Protein AF-A0A349XSZ1-F1 (afdb_monomer_lite)

Sequence (37 aa):
GSHVSWCQN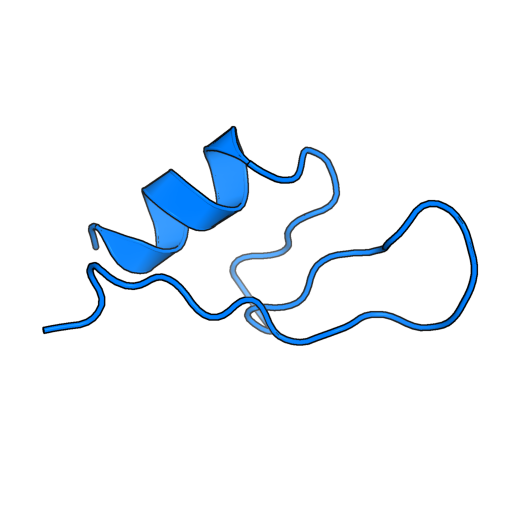RWRSYRAYDNTYQPNSGPRRICVSPYSR

Radius of gyration: 9.3 Å; chains: 1; bounding box: 21×17×26 Å

Foldseek 3Di:
DVQQVVLVVVAVQADPVQQWGDDPDDDIDHRDDPPPD

pLDDT: mean 86.94, std 7.6, range [60.38, 93.62]

Structure (mmCIF, N/CA/C/O backbone):
data_AF-A0A349XSZ1-F1
#
_entry.id   AF-A0A349XSZ1-F1
#
loop_
_atom_site.group_PDB
_atom_site.id
_atom_site.type_symbol
_atom_site.label_atom_id
_atom_site.label_alt_id
_atom_site.label_comp_id
_at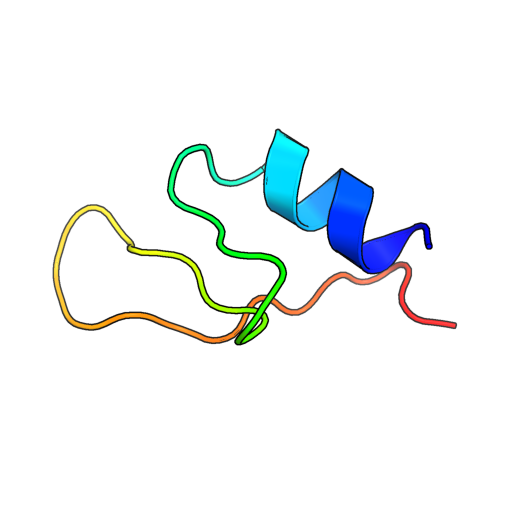om_site.label_asym_id
_atom_site.label_entity_id
_atom_site.label_seq_id
_atom_site.pdbx_PDB_ins_code
_atom_site.Cartn_x
_atom_site.Cartn_y
_atom_site.Cartn_z
_atom_site.occupancy
_atom_site.B_iso_or_equiv
_atom_site.auth_seq_id
_atom_site.auth_comp_id
_atom_site.auth_asym_id
_atom_site.auth_atom_id
_atom_site.pdbx_PDB_model_num
ATOM 1 N N . GLY A 1 1 ? 5.345 -2.704 -12.513 1.00 65.44 1 GLY A N 1
ATOM 2 C CA . GLY A 1 1 ? 5.261 -2.833 -11.039 1.00 65.44 1 GLY A CA 1
ATOM 3 C C . GLY A 1 1 ? 4.831 -1.561 -10.313 1.00 65.44 1 GLY A C 1
ATOM 4 O O . GLY A 1 1 ? 4.738 -1.583 -9.096 1.00 65.44 1 GLY A O 1
ATOM 5 N N . SER A 1 2 ? 4.524 -0.473 -11.023 1.00 81.62 2 SER A N 1
ATOM 6 C CA . SER A 1 2 ? 4.234 0.852 -10.453 1.00 81.62 2 SER A CA 1
ATOM 7 C C . SER A 1 2 ? 2.931 0.901 -9.643 1.00 81.62 2 SER A C 1
ATOM 9 O O . SER A 1 2 ? 2.851 1.595 -8.633 1.00 81.62 2 SER A O 1
ATOM 11 N N . HIS A 1 3 ? 1.933 0.104 -10.046 1.00 88.06 3 HIS A N 1
ATOM 12 C CA . HIS A 1 3 ? 0.658 -0.052 -9.338 1.00 88.06 3 HIS A CA 1
ATOM 13 C C . HIS A 1 3 ? 0.836 -0.589 -7.912 1.00 88.06 3 HIS A C 1
ATOM 15 O O . HIS A 1 3 ? 0.364 0.019 -6.955 1.00 88.06 3 HIS A O 1
ATOM 21 N N . VAL A 1 4 ? 1.561 -1.703 -7.767 1.00 86.88 4 V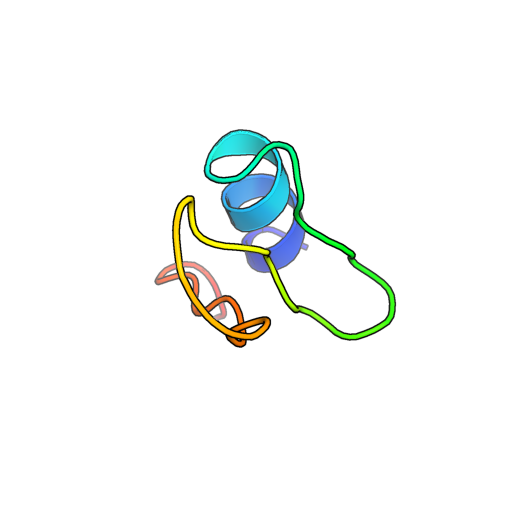AL A N 1
ATOM 22 C CA . VAL A 1 4 ? 1.766 -2.391 -6.482 1.00 86.88 4 VAL A CA 1
ATOM 23 C C . VAL A 1 4 ? 2.508 -1.484 -5.502 1.00 86.88 4 VAL A C 1
ATOM 25 O O . VAL A 1 4 ? 2.060 -1.316 -4.370 1.00 86.88 4 VAL A O 1
ATOM 28 N N . SER A 1 5 ? 3.586 -0.833 -5.947 1.00 89.94 5 SER A N 1
ATOM 29 C CA . SER A 1 5 ? 4.368 0.091 -5.116 1.00 89.94 5 SER A CA 1
ATOM 30 C C . SER A 1 5 ? 3.554 1.310 -4.675 1.00 89.94 5 SER A C 1
ATOM 32 O O . SER A 1 5 ? 3.651 1.742 -3.527 1.00 89.94 5 SER A O 1
ATOM 34 N N . TRP A 1 6 ? 2.706 1.854 -5.557 1.00 90.81 6 TRP A N 1
ATOM 35 C CA . TRP A 1 6 ? 1.805 2.953 -5.207 1.00 90.81 6 TRP A CA 1
ATOM 36 C C . TRP A 1 6 ? 0.768 2.521 -4.166 1.00 90.81 6 TRP A C 1
ATOM 38 O O . TRP A 1 6 ? 0.561 3.218 -3.174 1.00 90.81 6 TRP A O 1
ATOM 48 N N . CYS A 1 7 ? 0.158 1.350 -4.354 1.00 91.88 7 CYS A N 1
ATOM 49 C CA . CYS A 1 7 ? -0.819 0.802 -3.420 1.00 91.88 7 CYS A CA 1
ATOM 50 C C . CYS A 1 7 ? -0.210 0.502 -2.044 1.00 91.88 7 CYS A C 1
ATOM 52 O O . CYS A 1 7 ? -0.824 0.841 -1.034 1.00 91.88 7 CYS A O 1
ATOM 54 N N . GLN A 1 8 ? 1.001 -0.062 -1.999 1.00 90.31 8 GLN A N 1
ATOM 55 C CA . GLN A 1 8 ? 1.744 -0.313 -0.758 1.00 90.31 8 GLN A CA 1
ATOM 56 C C . GLN A 1 8 ? 2.079 0.982 -0.012 1.00 90.31 8 GLN A C 1
ATOM 58 O O . GLN A 1 8 ? 1.886 1.058 1.200 1.00 90.31 8 GLN A O 1
ATOM 63 N N . ASN A 1 9 ? 2.521 2.021 -0.727 1.00 90.62 9 ASN A N 1
ATOM 64 C CA . ASN A 1 9 ? 2.808 3.323 -0.119 1.00 90.62 9 ASN A CA 1
ATOM 65 C C . ASN A 1 9 ? 1.541 4.054 0.342 1.00 90.62 9 ASN A C 1
ATOM 67 O O . ASN A 1 9 ? 1.567 4.768 1.343 1.00 90.62 9 ASN A O 1
ATOM 71 N N . ARG A 1 10 ? 0.423 3.895 -0.375 1.00 89.31 10 ARG A N 1
ATOM 72 C CA . ARG A 1 10 ? -0.846 4.555 -0.044 1.00 89.31 10 ARG A CA 1
ATOM 73 C C . ARG A 1 10 ? -1.560 3.885 1.127 1.00 89.31 10 ARG A C 1
ATOM 75 O O . ARG A 1 10 ? -2.147 4.579 1.955 1.00 89.31 10 ARG A O 1
ATOM 82 N N . TRP A 1 11 ? -1.522 2.556 1.190 1.00 90.06 11 TRP A N 1
ATOM 83 C CA . TRP A 1 11 ? -2.263 1.760 2.160 1.00 90.06 11 TRP A CA 1
ATOM 84 C C . TRP A 1 11 ? -1.336 0.769 2.865 1.00 90.06 11 TRP A C 1
ATOM 86 O O . TRP A 1 11 ? -0.978 -0.267 2.313 1.00 90.06 11 TRP A O 1
ATOM 96 N N . ARG A 1 12 ? -1.031 1.027 4.143 1.00 87.44 12 ARG A N 1
ATOM 97 C CA . ARG A 1 12 ? -0.212 0.127 4.981 1.00 87.44 12 ARG A CA 1
ATOM 98 C C . ARG A 1 12 ? -0.766 -1.299 5.081 1.00 87.44 12 ARG A C 1
ATOM 100 O O . ARG A 1 12 ? -0.008 -2.241 5.263 1.00 87.44 12 ARG A O 1
ATOM 107 N N . SER A 1 13 ? -2.084 -1.457 4.968 1.00 90.38 13 SER A N 1
ATOM 108 C CA . SER A 1 13 ? -2.783 -2.749 5.039 1.00 90.38 13 SER A CA 1
ATOM 109 C C . SER A 1 13 ? -2.963 -3.426 3.674 1.00 90.38 13 SER A C 1
ATOM 111 O O . SER A 1 13 ? -3.757 -4.369 3.562 1.00 90.38 13 SER A O 1
ATOM 113 N N . TYR A 1 14 ? -2.298 -2.918 2.634 1.00 92.88 14 TYR A N 1
ATOM 114 C CA . TYR A 1 14 ? -2.349 -3.478 1.292 1.00 92.88 14 TYR A CA 1
ATOM 115 C C . TYR A 1 14 ? -1.667 -4.844 1.218 1.00 92.88 14 TYR A C 1
ATOM 117 O O . TYR A 1 14 ? -0.610 -5.074 1.804 1.00 92.88 14 TYR A O 1
ATOM 125 N N . ARG A 1 15 ? -2.269 -5.743 0.447 1.00 91.31 15 ARG A N 1
ATOM 126 C CA . ARG A 1 15 ? -1.766 -7.076 0.145 1.00 91.31 15 ARG A CA 1
ATOM 127 C C . ARG A 1 15 ? -1.540 -7.191 -1.355 1.00 91.31 15 ARG A C 1
ATOM 129 O O . ARG A 1 15 ? -2.466 -7.038 -2.145 1.00 91.31 15 ARG A O 1
ATOM 136 N N . ALA A 1 16 ? -0.300 -7.489 -1.738 1.00 88.12 16 ALA A N 1
ATOM 137 C CA . ALA A 1 16 ? 0.070 -7.677 -3.140 1.00 88.12 16 ALA A CA 1
ATOM 138 C C . ALA A 1 16 ? -0.473 -8.989 -3.733 1.00 88.12 16 ALA A C 1
ATOM 140 O O . ALA A 1 16 ? -0.676 -9.057 -4.937 1.00 88.12 16 ALA A O 1
ATOM 141 N N . TYR A 1 17 ? -0.733 -10.001 -2.894 1.00 86.56 17 TYR A N 1
ATOM 142 C CA . TYR A 1 17 ? -1.257 -11.307 -3.311 1.00 86.56 17 TYR A CA 1
ATOM 143 C C . TYR A 1 17 ? -2.633 -11.203 -3.987 1.00 86.56 17 TYR A C 1
ATOM 145 O O . TYR A 1 17 ? -2.833 -11.719 -5.078 1.00 86.56 17 TYR A O 1
ATOM 153 N N . ASP A 1 18 ? -3.567 -10.501 -3.349 1.00 88.94 18 ASP A N 1
ATOM 154 C CA . ASP A 1 18 ? -4.959 -10.349 -3.781 1.00 88.94 18 ASP A CA 1
ATOM 155 C C . ASP A 1 18 ? -5.273 -8.927 -4.284 1.00 88.94 18 ASP A C 1
ATOM 157 O O . ASP A 1 18 ? -6.415 -8.604 -4.597 1.00 88.94 18 ASP A O 1
ATOM 161 N N . ASN A 1 19 ? -4.256 -8.062 -4.382 1.00 89.75 19 ASN A N 1
ATOM 162 C CA . ASN A 1 19 ? -4.370 -6.655 -4.771 1.00 89.75 19 ASN A CA 1
ATOM 163 C C . ASN A 1 19 ? -5.439 -5.883 -3.966 1.00 89.75 19 ASN A C 1
ATOM 165 O O . ASN A 1 19 ? -6.094 -4.973 -4.483 1.00 89.75 19 ASN A O 1
ATOM 169 N N . THR A 1 20 ? -5.627 -6.225 -2.688 1.00 93.06 20 THR A N 1
ATOM 170 C CA . THR A 1 20 ? -6.623 -5.584 -1.820 1.00 93.06 20 THR A CA 1
ATOM 171 C C . THR A 1 20 ? -5.983 -4.805 -0.681 1.00 93.06 20 THR A C 1
ATOM 173 O O . THR A 1 20 ? -4.874 -5.093 -0.240 1.00 93.06 20 THR A O 1
ATOM 176 N N . TYR A 1 21 ? -6.688 -3.805 -0.167 1.00 92.81 21 TYR A N 1
ATOM 177 C CA . TYR A 1 21 ? -6.337 -3.093 1.054 1.00 92.81 21 TYR A CA 1
ATOM 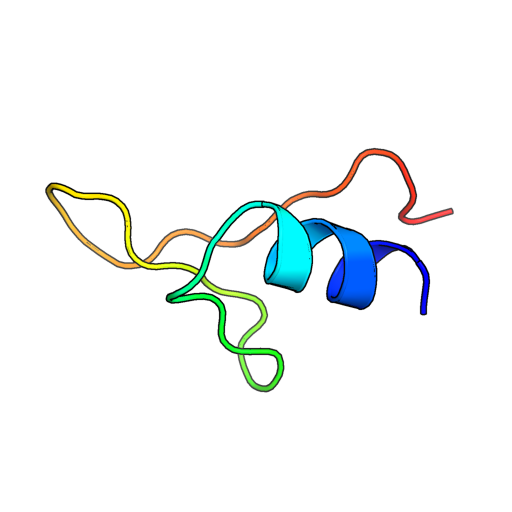178 C C . TYR A 1 21 ? -7.529 -3.062 2.011 1.00 92.81 21 TYR A C 1
ATOM 180 O O . TYR A 1 21 ? -8.684 -3.139 1.592 1.00 92.81 21 TYR A O 1
ATOM 188 N N . GLN A 1 22 ? -7.249 -2.954 3.309 1.00 92.50 22 GLN A N 1
ATOM 189 C CA . GLN A 1 22 ? -8.278 -2.767 4.330 1.00 92.50 22 GLN A CA 1
ATOM 190 C C . GLN A 1 22 ? -8.463 -1.262 4.598 1.00 92.50 22 GLN A C 1
ATOM 192 O O . GLN A 1 22 ? -7.503 -0.616 5.022 1.00 92.50 22 GLN A O 1
ATOM 197 N N . PRO A 1 23 ? -9.649 -0.684 4.352 1.00 87.81 23 PRO A N 1
ATOM 198 C CA . PRO A 1 23 ? -9.982 0.648 4.843 1.00 87.81 23 PRO A CA 1
ATOM 199 C C . PRO A 1 23 ? -10.252 0.624 6.356 1.00 87.81 23 PRO A C 1
ATOM 201 O O . PRO A 1 23 ? -10.533 -0.428 6.924 1.00 87.81 23 PRO A O 1
ATOM 204 N N . ASN A 1 24 ? -10.202 1.794 7.003 1.00 85.56 24 ASN A N 1
ATOM 205 C CA . ASN A 1 24 ? -10.406 1.928 8.456 1.00 85.56 24 ASN A CA 1
ATOM 206 C C . ASN A 1 24 ? -11.753 1.366 8.946 1.00 85.56 24 ASN A C 1
ATOM 208 O O . ASN A 1 24 ? -11.857 0.970 10.101 1.00 85.56 24 ASN A O 1
ATOM 212 N N . SER A 1 25 ? -12.752 1.296 8.063 1.00 85.75 25 SER A N 1
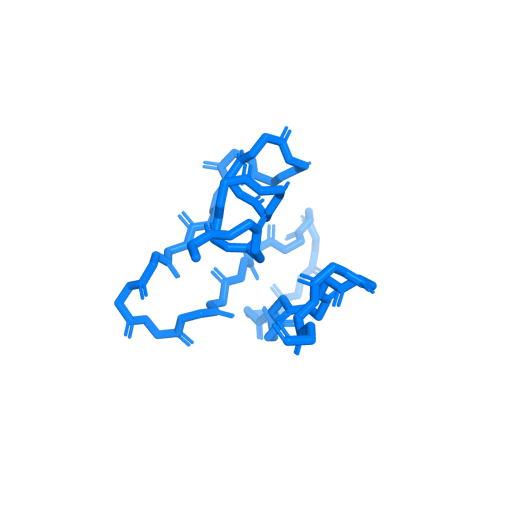ATOM 213 C CA . SER A 1 25 ? -14.026 0.627 8.314 1.00 85.75 25 SER A CA 1
ATOM 214 C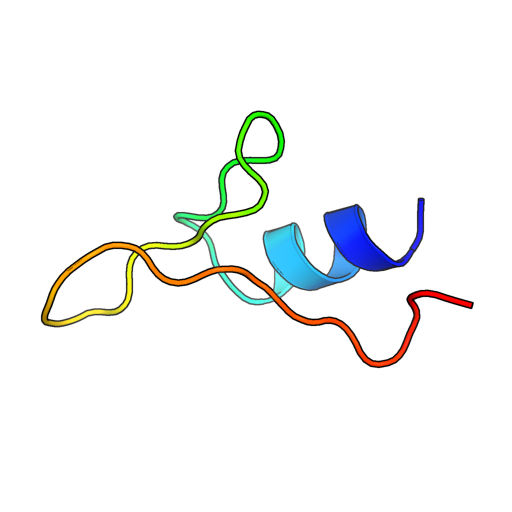 C . SER A 1 25 ? -14.465 -0.158 7.084 1.00 85.75 25 SER A C 1
ATOM 216 O O . SER A 1 25 ? -14.389 0.343 5.960 1.00 85.75 25 SER A O 1
ATOM 218 N N . GLY A 1 26 ? -14.982 -1.365 7.314 1.00 88.81 26 GLY A N 1
ATOM 219 C CA . GLY A 1 26 ? -15.588 -2.207 6.284 1.00 88.81 26 GLY A CA 1
ATOM 220 C C . GLY A 1 26 ? -14.650 -3.258 5.680 1.00 88.81 26 GLY A C 1
ATOM 221 O O . GLY A 1 26 ? -13.531 -3.443 6.161 1.00 88.81 26 GLY A O 1
ATOM 222 N N . PRO A 1 27 ? -15.122 -3.990 4.654 1.00 92.56 27 PRO A N 1
ATOM 223 C CA . PRO A 1 27 ? -14.392 -5.092 4.031 1.00 92.56 27 PRO A CA 1
ATOM 224 C C . PRO A 1 27 ? -13.202 -4.611 3.191 1.00 92.56 27 PRO A C 1
ATOM 226 O O . PRO A 1 27 ? -13.087 -3.436 2.837 1.00 92.56 27 PRO A O 1
ATOM 229 N N . ARG A 1 28 ? -12.314 -5.550 2.844 1.00 93.62 28 ARG A N 1
ATOM 230 C CA . ARG A 1 28 ? -11.186 -5.285 1.944 1.00 93.62 28 ARG A CA 1
ATOM 231 C C . ARG A 1 28 ? -11.687 -4.798 0.589 1.00 93.62 28 ARG A C 1
ATOM 233 O O . ARG A 1 28 ? -12.648 -5.337 0.046 1.00 93.62 28 ARG A O 1
ATOM 240 N N . ARG A 1 29 ? -11.011 -3.796 0.031 1.00 92.44 29 ARG A N 1
ATOM 241 C CA . ARG A 1 29 ? -11.301 -3.249 -1.297 1.00 92.44 29 ARG A CA 1
ATOM 242 C C . ARG A 1 29 ? -10.098 -3.428 -2.203 1.00 92.44 29 ARG A C 1
ATOM 244 O O . ARG A 1 29 ? -8.961 -3.379 -1.745 1.00 92.44 29 ARG A O 1
ATOM 251 N N . ILE A 1 30 ? -10.355 -3.632 -3.487 1.00 91.38 30 ILE A N 1
ATOM 252 C CA . ILE A 1 30 ? -9.303 -3.760 -4.494 1.00 91.38 30 ILE A CA 1
ATOM 253 C C . ILE A 1 30 ? -8.611 -2.404 -4.634 1.00 91.38 30 ILE A C 1
ATOM 255 O O . ILE A 1 30 ? -9.274 -1.365 -4.699 1.00 91.38 30 ILE A O 1
ATOM 259 N N . CYS A 1 31 ? -7.283 -2.400 -4.658 1.00 91.44 31 CYS A N 1
ATOM 260 C CA . CYS A 1 31 ? -6.544 -1.189 -4.954 1.00 91.44 31 CYS A CA 1
ATOM 261 C C . CYS A 1 31 ? -6.553 -0.935 -6.461 1.00 91.44 31 CYS A C 1
ATOM 263 O O . CYS A 1 31 ? -6.259 -1.836 -7.250 1.00 91.44 31 CYS A O 1
ATOM 265 N N . VAL A 1 32 ? -6.840 0.307 -6.843 1.00 87.31 32 VAL A N 1
ATOM 266 C CA . VAL A 1 32 ? -6.781 0.789 -8.224 1.00 87.31 32 VAL A CA 1
ATOM 267 C C . VAL A 1 32 ? -5.790 1.946 -8.248 1.00 87.31 32 VAL A C 1
ATOM 269 O O . VAL A 1 32 ? -6.040 2.985 -7.637 1.00 87.31 32 VAL A O 1
ATOM 272 N N . SER A 1 33 ? -4.636 1.746 -8.886 1.00 82.44 33 SER A N 1
ATOM 273 C CA . SER A 1 33 ? -3.637 2.795 -9.074 1.00 82.44 33 SER A CA 1
ATOM 274 C C . SER A 1 33 ? -3.840 3.447 -10.437 1.00 82.44 33 SER A C 1
ATOM 276 O O . SER A 1 33 ? -4.047 2.735 -11.416 1.00 82.44 33 SER A O 1
ATOM 278 N N . PRO A 1 34 ? -3.690 4.775 -10.554 1.00 81.88 34 PRO A N 1
ATOM 279 C CA . PRO A 1 34 ? -3.674 5.444 -11.855 1.00 81.88 34 PRO A CA 1
ATOM 280 C C . PRO A 1 34 ? -2.424 5.109 -12.692 1.00 81.88 34 PRO A C 1
ATOM 282 O O . PRO A 1 34 ? -2.367 5.446 -13.870 1.00 81.88 34 PRO A O 1
ATOM 285 N N . TYR A 1 35 ? -1.419 4.448 -12.104 1.00 80.38 35 TYR A N 1
ATOM 286 C CA . TYR A 1 35 ? -0.146 4.110 -12.749 1.00 80.38 35 TYR A CA 1
ATOM 287 C C . TYR A 1 35 ? -0.112 2.692 -13.346 1.00 80.38 35 TYR A C 1
ATOM 289 O O . TYR A 1 35 ? 0.968 2.166 -13.607 1.00 80.38 35 TYR A O 1
ATOM 297 N N . SER A 1 36 ? -1.265 2.045 -13.536 1.00 66.25 36 SER A N 1
ATOM 298 C CA . SER A 1 36 ? -1.382 0.673 -14.052 1.00 66.25 36 SER A CA 1
ATOM 299 C C . SER A 1 36 ? -1.398 0.574 -15.590 1.00 66.25 36 SER A C 1
ATOM 301 O O . SER A 1 36 ? -2.127 -0.259 -16.123 1.00 66.25 36 SER A O 1
ATOM 303 N N . ARG A 1 37 ? -0.650 1.434 -16.298 1.00 60.38 37 ARG A N 1
ATOM 304 C CA . ARG A 1 37 ? -0.404 1.266 -17.744 1.00 60.38 37 ARG A CA 1
ATOM 305 C C . ARG A 1 37 ? 0.583 0.137 -18.010 1.00 60.38 37 ARG A C 1
ATOM 307 O O . ARG A 1 37 ? 1.510 -0.033 -17.182 1.00 60.38 37 ARG A O 1
#

Secondary structure (DSSP, 8-state):
-HHHHHHHHH-TT-BTTTTEE--SSSS-EE---TT--